Protein AF-G4ZMD9-F1 (afdb_monomer_lite)

Radius of gyration: 19.0 Å; chains: 1; bounding box: 56×33×51 Å

Structure (mmCIF, N/CA/C/O backbone):
data_AF-G4ZMD9-F1
#
_entry.id   AF-G4ZMD9-F1
#
loop_
_atom_site.group_PDB
_atom_site.id
_atom_site.type_symbol
_atom_site.label_atom_id
_atom_site.label_alt_id
_atom_site.label_comp_id
_atom_site.label_asym_id
_atom_site.label_entity_id
_atom_site.label_seq_id
_atom_site.pdbx_PDB_ins_code
_atom_site.Cartn_x
_atom_site.Cartn_y
_atom_site.Cartn_z
_atom_site.occupancy
_atom_site.B_iso_or_equiv
_atom_site.auth_seq_id
_atom_site.auth_comp_id
_atom_site.auth_asym_id
_atom_site.auth_atom_id
_atom_site.pdbx_PDB_model_num
ATOM 1 N N . TYR A 1 1 ? -11.171 9.747 6.358 1.00 51.78 1 TYR A N 1
ATOM 2 C CA . TYR A 1 1 ? -10.405 8.501 6.180 1.00 51.78 1 TYR A CA 1
ATOM 3 C C . TYR A 1 1 ? -9.928 8.349 4.739 1.00 51.78 1 TYR A C 1
ATOM 5 O O . TYR A 1 1 ? -8.728 8.460 4.557 1.00 51.78 1 TYR A O 1
ATOM 13 N N . GLY A 1 2 ? -10.807 8.265 3.725 1.00 58.28 2 GLY A N 1
ATOM 14 C CA . GLY A 1 2 ? -10.386 8.121 2.311 1.00 58.28 2 GLY A CA 1
ATOM 15 C C . GLY A 1 2 ? -9.331 9.134 1.833 1.00 58.28 2 GLY A C 1
ATOM 16 O O . GLY A 1 2 ? -8.327 8.751 1.255 1.00 58.28 2 GLY A O 1
ATOM 17 N N . ILE A 1 3 ? -9.451 10.408 2.230 1.00 62.75 3 ILE A N 1
ATOM 18 C CA . ILE A 1 3 ? -8.460 11.453 1.893 1.00 62.75 3 ILE A CA 1
ATOM 19 C C . ILE A 1 3 ? -7.051 11.141 2.440 1.00 62.75 3 ILE A C 1
ATOM 21 O O . ILE A 1 3 ? -6.054 11.438 1.786 1.00 62.75 3 ILE A O 1
ATOM 25 N N . PHE A 1 4 ? -6.940 10.551 3.638 1.00 66.44 4 PHE A N 1
ATOM 26 C CA . PHE A 1 4 ? -5.644 10.187 4.223 1.00 66.44 4 PHE A CA 1
ATOM 27 C C . PHE A 1 4 ? -4.993 9.039 3.446 1.00 66.44 4 PHE A C 1
ATOM 29 O O . PHE A 1 4 ? -3.783 9.072 3.219 1.00 66.44 4 PHE A O 1
ATOM 36 N N . GLU A 1 5 ? -5.793 8.060 3.028 1.00 63.09 5 GLU A N 1
ATOM 37 C CA . GLU A 1 5 ? -5.345 6.928 2.221 1.00 63.09 5 GLU A CA 1
ATOM 38 C C . GLU A 1 5 ? -4.817 7.398 0.870 1.00 63.09 5 GLU A C 1
ATOM 40 O O . GLU A 1 5 ? -3.645 7.188 0.561 1.00 63.09 5 GLU A O 1
ATOM 45 N N . ASP A 1 6 ? -5.646 8.118 0.114 1.00 66.62 6 ASP A N 1
ATOM 46 C CA . ASP A 1 6 ? -5.326 8.568 -1.241 1.00 66.62 6 ASP A CA 1
ATOM 47 C C . ASP A 1 6 ? -4.067 9.444 -1.262 1.00 66.62 6 ASP A C 1
ATOM 49 O O . ASP A 1 6 ? -3.252 9.372 -2.181 1.00 66.62 6 ASP A O 1
ATOM 53 N N . THR A 1 7 ? -3.855 10.222 -0.196 1.00 71.88 7 THR A N 1
ATOM 54 C CA . THR A 1 7 ? -2.674 11.084 -0.055 1.00 71.88 7 THR A CA 1
ATOM 55 C C . THR A 1 7 ? -1.394 10.297 0.261 1.00 71.88 7 THR A C 1
ATOM 57 O O . THR A 1 7 ? -0.301 10.744 -0.087 1.00 71.88 7 THR A O 1
ATOM 60 N N . ASN A 1 8 ? -1.485 9.141 0.931 1.00 75.12 8 ASN A N 1
ATOM 61 C CA . ASN A 1 8 ? -0.319 8.431 1.478 1.00 75.12 8 ASN A CA 1
ATOM 62 C C . ASN A 1 8 ? -0.073 7.040 0.878 1.00 75.12 8 ASN A C 1
ATOM 64 O O . ASN A 1 8 ? 0.972 6.451 1.163 1.00 75.12 8 ASN A O 1
ATOM 68 N N . ILE A 1 9 ? -0.971 6.526 0.033 1.00 73.31 9 ILE A N 1
ATOM 69 C CA . ILE A 1 9 ? -0.902 5.178 -0.557 1.00 73.31 9 ILE A CA 1
ATOM 70 C C . ILE A 1 9 ? 0.438 4.906 -1.255 1.00 73.31 9 ILE A C 1
ATOM 72 O O . ILE A 1 9 ? 1.045 3.852 -1.066 1.00 73.31 9 ILE A O 1
ATOM 76 N N . MET A 1 10 ? 0.970 5.904 -1.967 1.00 75.94 10 MET A N 1
ATOM 77 C CA . MET A 1 10 ? 2.275 5.813 -2.626 1.00 75.94 10 MET A CA 1
ATOM 78 C C . MET A 1 10 ? 3.416 5.604 -1.616 1.00 75.94 10 MET A C 1
ATOM 80 O O . MET A 1 10 ? 4.303 4.786 -1.840 1.00 75.94 10 MET A O 1
ATOM 84 N N . SER A 1 11 ? 3.385 6.302 -0.479 1.00 79.06 11 SER A N 1
ATOM 85 C CA . SER A 1 11 ? 4.417 6.220 0.564 1.00 79.06 11 SER A CA 1
ATOM 86 C C . SER A 1 11 ? 4.421 4.874 1.289 1.00 79.06 11 SER A C 1
ATOM 88 O O . SER A 1 11 ? 5.492 4.366 1.648 1.00 79.06 11 SER A O 1
ATOM 90 N N . TYR A 1 12 ? 3.235 4.303 1.519 1.00 73.50 12 TYR A N 1
ATOM 91 C CA . TYR A 1 12 ? 3.104 2.948 2.051 1.00 73.50 12 TYR A CA 1
ATOM 92 C C . TYR A 1 12 ? 3.724 1.948 1.072 1.00 73.50 12 TYR A C 1
ATOM 94 O O . TYR A 1 12 ? 4.559 1.138 1.482 1.00 73.50 12 TYR A O 1
ATOM 102 N N . TRP A 1 13 ? 3.394 2.065 -0.222 1.00 73.31 13 TRP A N 1
ATOM 103 C CA . TRP A 1 13 ? 3.893 1.162 -1.267 1.00 73.31 13 TRP A CA 1
ATOM 104 C C . TRP A 1 13 ? 5.406 1.182 -1.364 1.00 73.31 13 TRP A C 1
ATOM 106 O O . TRP A 1 13 ? 6.077 0.150 -1.322 1.00 73.31 13 TRP A O 1
ATOM 116 N N . GLU A 1 14 ? 5.964 2.384 -1.371 1.00 77.06 14 GLU A N 1
ATOM 117 C CA . GLU A 1 14 ? 7.401 2.599 -1.398 1.00 77.06 14 GLU A CA 1
ATOM 118 C C . GLU A 1 14 ? 8.125 2.116 -0.135 1.00 77.06 14 GLU A C 1
ATOM 120 O O . GLU A 1 14 ? 9.357 2.156 -0.096 1.00 77.06 14 GLU A O 1
ATOM 125 N N . SER A 1 15 ? 7.425 1.695 0.917 1.00 70.75 15 SER A N 1
ATOM 126 C CA . SER A 1 15 ? 8.057 1.228 2.155 1.00 70.75 15 SER A CA 1
ATOM 127 C C . SER A 1 15 ? 8.122 -0.293 2.275 1.00 70.75 15 SER A C 1
ATOM 129 O O . SER A 1 15 ? 9.074 -0.777 2.887 1.00 70.75 15 SER A O 1
ATOM 131 N N . THR A 1 16 ? 7.203 -1.025 1.641 1.00 64.06 16 THR A N 1
ATOM 132 C CA . THR A 1 16 ? 7.268 -2.486 1.424 1.00 64.06 16 THR A CA 1
ATOM 133 C C . THR A 1 16 ? 8.117 -2.858 0.212 1.00 64.06 16 THR A C 1
ATOM 135 O O . THR A 1 16 ? 8.868 -3.830 0.260 1.00 64.06 16 THR A O 1
ATOM 138 N N . HIS A 1 17 ? 8.027 -2.089 -0.875 1.00 65.62 17 HIS A N 1
ATOM 139 C CA . HIS A 1 17 ? 8.605 -2.466 -2.163 1.00 65.62 17 HIS A CA 1
ATOM 140 C C . HIS A 1 17 ? 9.940 -1.758 -2.371 1.00 65.62 17 HIS A C 1
ATOM 142 O O . HIS A 1 17 ? 10.028 -0.566 -2.705 1.00 65.62 17 HIS A O 1
ATOM 148 N N . HIS A 1 18 ? 11.031 -2.483 -2.134 1.00 68.38 18 HIS A N 1
ATOM 149 C CA . HIS A 1 18 ? 12.354 -1.940 -2.385 1.00 68.38 18 HIS A CA 1
ATOM 150 C C . HIS A 1 18 ? 12.640 -1.965 -3.888 1.00 68.38 18 HIS A C 1
ATOM 152 O O . HIS A 1 18 ? 12.759 -3.023 -4.497 1.00 68.38 18 HIS A O 1
ATOM 158 N N . PHE A 1 19 ? 12.773 -0.775 -4.474 1.00 70.19 19 PHE A N 1
ATOM 159 C CA . PHE A 1 19 ? 13.342 -0.590 -5.804 1.00 70.19 19 PHE A CA 1
ATOM 160 C C . PHE A 1 19 ? 14.838 -0.265 -5.659 1.00 70.19 19 PHE A C 1
ATOM 162 O O . PHE A 1 19 ? 15.157 0.880 -5.310 1.00 70.19 19 PHE A O 1
ATOM 169 N N . PRO A 1 20 ? 15.752 -1.242 -5.830 1.00 71.81 20 PRO A N 1
ATOM 170 C CA . PRO A 1 20 ? 17.181 -0.995 -5.700 1.00 71.81 20 PRO A CA 1
ATOM 171 C C . PRO A 1 20 ? 17.652 -0.115 -6.857 1.00 71.81 20 PRO A C 1
ATOM 173 O O . PRO A 1 20 ? 17.492 -0.461 -8.025 1.00 71.81 20 PRO A O 1
ATOM 176 N N . ILE A 1 21 ? 18.252 1.027 -6.525 1.00 77.44 21 ILE A N 1
ATOM 177 C CA . ILE A 1 21 ? 18.879 1.936 -7.488 1.00 77.44 21 ILE A CA 1
ATOM 178 C C . ILE A 1 21 ? 20.390 1.861 -7.249 1.00 77.44 21 ILE A C 1
ATOM 180 O O . ILE A 1 21 ? 20.877 2.484 -6.306 1.00 77.44 21 ILE A O 1
ATOM 184 N N . PRO A 1 22 ? 21.147 1.089 -8.048 1.00 84.12 22 PRO A N 1
ATOM 185 C CA . PRO A 1 22 ? 22.595 1.011 -7.897 1.00 84.12 22 PRO A CA 1
ATOM 186 C C . PRO A 1 22 ? 23.265 2.361 -8.167 1.00 84.12 22 PRO A C 1
ATOM 188 O O . PRO A 1 22 ? 22.853 3.088 -9.074 1.00 84.12 22 PRO A O 1
ATOM 191 N N . ASP A 1 23 ? 24.373 2.649 -7.485 1.00 84.50 23 ASP A N 1
ATOM 192 C CA . ASP A 1 23 ? 25.122 3.904 -7.659 1.00 84.50 23 ASP A CA 1
ATOM 193 C C . ASP A 1 23 ? 25.535 4.156 -9.114 1.00 84.50 23 ASP A C 1
ATOM 195 O O . ASP A 1 23 ? 25.488 5.284 -9.601 1.00 84.50 23 ASP A O 1
ATOM 199 N N . ALA A 1 24 ? 25.908 3.102 -9.847 1.00 88.69 24 ALA A N 1
ATOM 200 C CA . ALA A 1 24 ? 26.235 3.202 -11.268 1.00 88.69 24 ALA A CA 1
ATOM 201 C C . ALA A 1 24 ? 25.037 3.682 -12.110 1.00 88.69 24 ALA A C 1
ATOM 203 O O . ALA A 1 24 ? 25.202 4.472 -13.040 1.00 88.69 24 ALA A O 1
ATOM 204 N N . MET A 1 25 ? 23.825 3.244 -11.759 1.00 85.81 25 MET A N 1
ATOM 205 C CA . MET A 1 25 ? 22.587 3.653 -12.420 1.00 85.81 25 MET A CA 1
ATOM 206 C C . MET A 1 25 ? 22.223 5.094 -12.055 1.00 85.81 25 MET A C 1
ATOM 208 O O . MET A 1 25 ? 21.879 5.877 -12.937 1.00 85.81 25 MET A O 1
ATOM 212 N N . ALA A 1 26 ? 22.375 5.466 -10.784 1.00 84.06 26 ALA A N 1
ATOM 213 C CA . ALA A 1 26 ? 22.132 6.824 -10.313 1.00 84.06 26 ALA A CA 1
ATOM 214 C C . ALA A 1 26 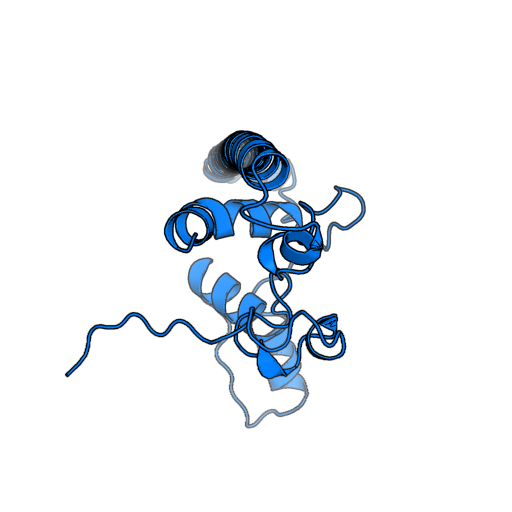? 23.104 7.848 -10.930 1.00 84.06 26 ALA A C 1
ATOM 216 O O . ALA A 1 26 ? 22.693 8.950 -11.289 1.00 84.06 26 ALA A O 1
ATOM 217 N N . LYS A 1 27 ? 24.375 7.466 -11.136 1.00 87.25 27 LYS A N 1
ATOM 218 C CA . LYS A 1 27 ? 25.367 8.273 -11.870 1.00 87.25 27 LYS A CA 1
ATOM 219 C C . LYS A 1 27 ? 24.988 8.463 -13.337 1.00 87.25 27 LYS A C 1
ATOM 221 O O . LYS A 1 27 ? 25.179 9.546 -13.879 1.00 87.25 27 LYS A O 1
ATOM 226 N N . LYS A 1 28 ? 24.460 7.416 -13.978 1.00 90.31 28 LYS A N 1
ATOM 227 C CA . LYS A 1 28 ? 24.034 7.458 -15.384 1.00 90.31 28 LYS A CA 1
ATOM 228 C C . LYS A 1 28 ? 22.752 8.272 -15.582 1.00 90.31 28 LYS A C 1
ATOM 230 O O . LYS A 1 28 ? 22.603 8.923 -16.612 1.00 90.31 28 LYS A O 1
ATOM 235 N N . TYR A 1 29 ? 21.841 8.241 -14.612 1.00 87.81 29 TYR A N 1
ATOM 236 C CA . TYR A 1 29 ? 20.538 8.892 -14.694 1.00 87.81 29 TYR A CA 1
ATOM 237 C C . TYR A 1 29 ? 20.285 9.778 -13.462 1.00 87.81 29 TYR A C 1
ATOM 239 O O . TYR A 1 29 ? 19.698 9.316 -12.481 1.00 87.81 29 TYR A O 1
ATOM 247 N N . PRO A 1 30 ? 20.663 11.070 -13.508 1.00 86.88 30 PRO A N 1
ATOM 248 C CA . PRO A 1 30 ? 20.554 11.983 -12.365 1.00 86.88 30 PRO A CA 1
ATOM 249 C C . PRO A 1 30 ? 19.140 12.130 -11.781 1.00 86.88 30 PRO A C 1
ATOM 251 O O . PRO A 1 30 ? 18.986 12.405 -10.591 1.00 86.88 30 PRO A O 1
ATOM 254 N N . TRP A 1 31 ? 18.095 11.903 -12.585 1.00 88.56 31 TRP A N 1
ATOM 255 C CA . TRP A 1 31 ? 16.707 11.933 -12.113 1.00 88.56 31 TRP A CA 1
ATOM 256 C C . TRP A 1 31 ? 16.420 10.869 -11.038 1.00 88.56 31 TRP A C 1
ATOM 258 O O . TRP A 1 31 ? 15.550 11.084 -10.197 1.00 88.56 31 TRP A O 1
ATOM 268 N N . LEU A 1 32 ? 17.176 9.763 -11.001 1.00 83.62 32 LEU A N 1
ATOM 269 C CA . LEU A 1 32 ? 17.029 8.718 -9.981 1.00 83.62 32 LEU A CA 1
ATOM 270 C C . LEU A 1 32 ? 17.446 9.196 -8.583 1.00 83.62 32 LEU A C 1
ATOM 272 O O . LEU A 1 32 ? 16.847 8.779 -7.593 1.00 83.62 32 LEU A O 1
ATOM 276 N N . ILE A 1 33 ? 18.418 10.111 -8.492 1.00 85.81 33 ILE A N 1
ATOM 277 C CA . ILE A 1 33 ? 18.802 10.745 -7.221 1.00 85.81 33 ILE A CA 1
ATOM 278 C C . ILE A 1 33 ? 17.657 11.618 -6.698 1.00 85.81 33 ILE A C 1
ATOM 280 O O . ILE A 1 33 ? 17.309 11.556 -5.517 1.00 85.81 33 ILE A O 1
ATOM 284 N N . VAL A 1 34 ? 17.036 12.403 -7.587 1.00 87.88 34 VAL A N 1
ATOM 285 C CA . VAL A 1 34 ? 15.859 13.218 -7.250 1.00 87.88 34 VAL A CA 1
ATOM 286 C C . VAL A 1 34 ? 14.714 12.313 -6.802 1.00 87.88 34 VAL A C 1
ATOM 288 O O . VAL A 1 34 ? 14.152 12.523 -5.731 1.00 87.88 34 VAL A O 1
ATOM 291 N N . PHE A 1 35 ? 14.434 11.246 -7.551 1.00 85.00 35 PHE A N 1
ATOM 292 C CA . PHE A 1 35 ? 13.409 10.268 -7.200 1.00 85.00 35 PHE A CA 1
ATOM 293 C C . PHE A 1 35 ? 13.627 9.653 -5.806 1.00 85.00 35 PHE A C 1
ATOM 295 O O . PHE A 1 35 ? 12.685 9.584 -5.016 1.00 85.00 35 PHE A O 1
ATOM 302 N N . GLN A 1 36 ? 14.861 9.259 -5.464 1.00 83.00 36 GLN A N 1
ATOM 303 C CA . GLN A 1 36 ? 15.182 8.696 -4.147 1.00 83.00 36 GLN A CA 1
ATOM 304 C C . GLN A 1 36 ? 14.959 9.706 -3.012 1.00 83.00 36 GLN A C 1
ATOM 306 O O . GLN A 1 36 ? 14.439 9.341 -1.951 1.00 83.00 36 GLN A O 1
ATOM 311 N N . LYS A 1 37 ? 15.312 10.977 -3.234 1.00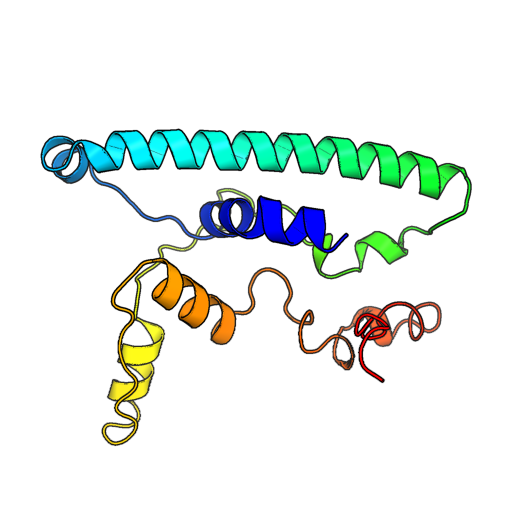 87.25 37 LYS A N 1
ATOM 312 C CA . LYS A 1 37 ? 15.048 12.059 -2.280 1.00 87.25 37 LYS A CA 1
ATOM 313 C C . LYS A 1 37 ? 13.546 12.268 -2.081 1.00 87.25 37 LYS A C 1
ATOM 315 O O . LYS A 1 37 ? 13.087 12.280 -0.941 1.00 87.25 37 LYS A O 1
ATOM 320 N N . GLU A 1 38 ? 12.784 12.360 -3.168 1.00 87.25 38 GLU A N 1
ATOM 321 C CA . GLU A 1 38 ? 11.330 12.539 -3.113 1.00 87.25 38 GLU A CA 1
ATOM 322 C C . GLU A 1 38 ? 10.626 11.361 -2.427 1.00 87.25 38 GLU A C 1
ATOM 324 O O . GLU A 1 38 ? 9.730 11.568 -1.610 1.00 87.25 38 GLU A O 1
ATOM 329 N N . ARG A 1 39 ? 11.086 10.125 -2.658 1.00 84.88 39 ARG A N 1
ATOM 330 C CA . ARG A 1 39 ? 10.623 8.929 -1.932 1.00 84.88 39 ARG A CA 1
ATOM 331 C C . ARG A 1 39 ? 10.867 9.035 -0.427 1.00 84.88 39 ARG A C 1
ATOM 333 O O . ARG A 1 39 ? 9.987 8.728 0.376 1.00 84.88 39 ARG A O 1
ATOM 340 N N . SER A 1 40 ? 12.056 9.483 -0.023 1.00 84.06 40 SER A N 1
ATOM 341 C CA . SER A 1 40 ? 12.377 9.696 1.394 1.00 84.06 40 SER A CA 1
ATOM 342 C C . SER A 1 40 ? 11.472 10.762 2.027 1.00 84.06 40 SER A C 1
ATOM 344 O O . SER A 1 40 ? 10.945 10.560 3.125 1.00 84.06 40 SER A O 1
ATOM 346 N N . ASN A 1 41 ? 11.227 11.864 1.310 1.00 89.25 41 ASN A N 1
ATOM 347 C CA . ASN A 1 41 ? 10.326 12.932 1.746 1.00 89.25 41 ASN A CA 1
ATOM 348 C C . ASN A 1 41 ? 8.892 12.418 1.915 1.00 89.25 41 ASN A C 1
ATOM 350 O O . ASN A 1 41 ? 8.313 12.590 2.987 1.00 89.25 41 ASN A O 1
ATOM 354 N N . ARG A 1 42 ? 8.343 11.733 0.903 1.00 87.56 42 ARG A N 1
ATOM 355 C CA . ARG A 1 42 ? 7.010 11.109 0.944 1.00 87.56 42 ARG A CA 1
ATOM 356 C C . ARG A 1 42 ? 6.839 10.205 2.161 1.00 87.56 42 ARG A C 1
ATOM 358 O O . ARG A 1 42 ? 5.895 10.377 2.930 1.00 87.56 42 ARG A O 1
ATOM 365 N N . ARG A 1 43 ? 7.806 9.316 2.408 1.00 82.75 43 ARG A N 1
ATOM 366 C CA . ARG A 1 43 ? 7.808 8.438 3.588 1.00 82.75 43 ARG A CA 1
ATOM 367 C C . ARG A 1 43 ? 7.831 9.220 4.904 1.00 82.75 43 ARG A C 1
ATOM 369 O O . ARG A 1 43 ? 7.120 8.859 5.840 1.00 82.75 43 ARG A O 1
ATOM 376 N N . SER A 1 44 ? 8.630 10.283 4.991 1.00 85.56 44 SER A N 1
ATOM 377 C CA . SER A 1 44 ? 8.678 11.154 6.173 1.00 85.56 44 SER A CA 1
ATOM 378 C C . SER A 1 44 ? 7.335 11.854 6.421 1.00 85.56 44 SER A C 1
ATOM 380 O O . SER A 1 44 ? 6.828 11.846 7.546 1.00 85.56 44 SER A O 1
ATOM 382 N N . HIS A 1 45 ? 6.717 12.396 5.368 1.00 87.31 45 HIS A N 1
ATOM 383 C CA . HIS A 1 45 ? 5.405 13.041 5.437 1.00 87.31 45 HIS A CA 1
ATOM 384 C C . HIS A 1 45 ? 4.301 12.064 5.842 1.00 87.31 45 HIS A C 1
ATOM 386 O O . HIS A 1 45 ? 3.544 12.374 6.761 1.00 87.31 45 HIS A O 1
ATOM 392 N N . ALA A 1 46 ? 4.264 10.869 5.249 1.00 83.19 46 ALA A N 1
ATOM 393 C CA . ALA A 1 46 ? 3.314 9.826 5.627 1.00 83.19 46 ALA A CA 1
ATOM 394 C C . ALA A 1 46 ? 3.496 9.391 7.086 1.00 83.19 46 ALA A C 1
ATOM 396 O O . ALA A 1 46 ? 2.523 9.279 7.826 1.00 83.19 46 ALA A O 1
ATOM 397 N N . GLY A 1 47 ? 4.743 9.243 7.545 1.00 83.06 47 GLY A N 1
ATOM 398 C CA . GLY A 1 47 ? 5.035 8.955 8.949 1.00 83.06 47 GLY A CA 1
ATOM 399 C C . GLY A 1 47 ? 4.573 10.063 9.904 1.00 83.06 47 GLY A C 1
ATOM 400 O O . GLY A 1 47 ? 4.074 9.769 10.990 1.00 83.06 47 GLY A O 1
ATOM 401 N N . ARG A 1 48 ? 4.703 11.340 9.517 1.00 86.50 48 ARG A N 1
ATOM 402 C CA . ARG A 1 48 ? 4.166 12.471 10.294 1.00 86.50 48 ARG A CA 1
ATOM 403 C C . ARG A 1 48 ? 2.638 12.442 10.336 1.00 86.50 48 ARG A C 1
ATOM 405 O O . ARG A 1 48 ? 2.075 12.578 11.418 1.00 86.50 48 ARG A O 1
ATOM 412 N N . ALA A 1 49 ? 1.992 12.262 9.188 1.00 83.25 49 ALA A N 1
ATOM 413 C CA . ALA A 1 49 ? 0.538 12.222 9.087 1.00 83.25 49 ALA A CA 1
ATOM 414 C C . ALA A 1 49 ? -0.039 11.051 9.906 1.00 83.25 49 ALA A C 1
ATOM 416 O O . ALA A 1 49 ? -1.018 11.222 10.628 1.00 83.25 49 ALA A O 1
ATOM 417 N N . TRP A 1 50 ? 0.620 9.888 9.876 1.00 79.75 50 TRP A N 1
ATOM 418 C CA . TRP A 1 50 ? 0.256 8.729 10.691 1.00 79.75 50 TRP A CA 1
ATOM 419 C C . TRP A 1 50 ? 0.300 9.024 12.194 1.00 79.75 50 TRP A C 1
ATOM 421 O O . TRP A 1 50 ? -0.631 8.683 12.915 1.00 79.75 50 TRP A O 1
ATOM 431 N N . LYS A 1 51 ? 1.340 9.715 12.681 1.00 84.44 51 LYS A N 1
ATOM 432 C CA . LYS A 1 51 ? 1.426 10.109 14.100 1.00 84.44 51 LYS A CA 1
ATOM 433 C C . LYS A 1 51 ? 0.277 11.023 14.524 1.00 84.44 51 LYS A C 1
ATOM 435 O O . LYS A 1 51 ? -0.323 10.779 15.562 1.00 84.44 51 LYS A O 1
ATOM 440 N N . GLN A 1 52 ? -0.058 12.020 13.706 1.00 85.62 52 GLN A N 1
ATOM 441 C CA . GLN A 1 52 ? -1.190 12.917 13.974 1.00 85.62 52 GLN A CA 1
ATOM 442 C C . GLN A 1 52 ? -2.517 12.151 14.024 1.00 85.62 52 GLN A C 1
ATOM 444 O O . GLN A 1 52 ? -3.359 12.399 14.883 1.00 85.62 52 GLN A O 1
ATOM 449 N N . PHE A 1 53 ? -2.690 11.179 13.127 1.00 81.38 53 PHE A N 1
ATOM 450 C CA . PHE A 1 53 ? -3.861 10.313 13.138 1.00 81.38 53 PHE A CA 1
ATOM 451 C C . PHE A 1 53 ? -3.927 9.435 14.399 1.00 81.38 53 PHE A C 1
ATOM 453 O O . PHE A 1 53 ? -4.991 9.329 15.004 1.00 81.38 53 PHE A O 1
ATOM 460 N N . LEU A 1 54 ? -2.800 8.870 14.850 1.00 82.94 54 LEU A N 1
ATOM 461 C CA . LEU A 1 54 ? -2.731 8.117 16.108 1.00 82.94 54 LEU A CA 1
ATOM 462 C C . LEU A 1 54 ? -3.077 8.980 17.332 1.00 82.94 54 LEU A C 1
ATOM 464 O O . LEU A 1 54 ? -3.760 8.507 18.236 1.00 82.94 54 LEU A O 1
ATOM 468 N N . GLU A 1 55 ? -2.641 10.239 17.370 1.00 88.19 55 GLU A N 1
ATOM 469 C CA . GLU A 1 55 ? -2.988 11.180 18.446 1.00 88.19 55 GLU A CA 1
ATOM 470 C C . GLU A 1 55 ? -4.500 11.453 18.502 1.00 88.19 55 GLU A C 1
ATOM 472 O O . GLU A 1 55 ? -5.104 11.420 19.582 1.00 88.19 55 GLU A O 1
ATOM 477 N N . LEU A 1 56 ? -5.132 11.648 17.338 1.00 85.75 56 LEU A N 1
ATOM 478 C CA . LEU A 1 56 ? -6.586 11.777 17.238 1.00 85.75 56 LEU A CA 1
ATOM 479 C C . LEU A 1 56 ? -7.280 10.495 17.711 1.00 85.75 56 LEU A C 1
ATOM 481 O O . LEU A 1 56 ? -8.202 10.571 18.519 1.00 85.75 56 LEU A O 1
ATOM 485 N N . LEU A 1 57 ? -6.802 9.329 17.262 1.00 82.88 57 LEU A N 1
ATOM 486 C CA . LEU A 1 57 ? -7.341 8.025 17.645 1.00 82.88 57 LEU A CA 1
ATOM 487 C C . LEU A 1 57 ? -7.323 7.825 19.164 1.00 82.88 57 LEU A C 1
ATOM 489 O O . LEU A 1 57 ? -8.311 7.401 19.752 1.00 82.88 57 LEU A O 1
ATOM 493 N N . ILE A 1 58 ? -6.208 8.156 19.817 1.00 86.75 58 ILE A N 1
ATOM 494 C CA . ILE A 1 58 ? -6.083 8.061 21.276 1.00 86.75 58 ILE A CA 1
ATOM 495 C C . ILE A 1 58 ? -7.106 8.964 21.968 1.00 86.75 58 ILE A C 1
ATOM 497 O O . ILE A 1 58 ? -7.698 8.555 22.967 1.00 86.75 58 ILE A O 1
ATOM 501 N N . THR A 1 59 ? -7.328 10.168 21.441 1.00 89.56 59 THR A N 1
ATOM 502 C CA . TH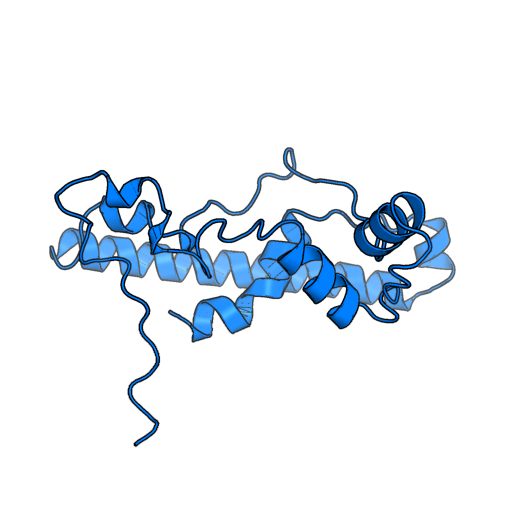R A 1 59 ? -8.328 11.103 21.977 1.00 89.56 59 THR A CA 1
ATOM 503 C C . THR A 1 59 ? -9.733 10.516 21.891 1.00 89.56 59 THR A C 1
ATOM 505 O O . THR A 1 59 ? -10.407 10.398 22.912 1.00 89.56 59 THR A O 1
ATOM 508 N N . VAL A 1 60 ? -10.143 10.044 20.712 1.00 85.06 60 VAL A N 1
ATOM 509 C CA . VAL A 1 60 ? -11.491 9.482 20.524 1.00 85.06 60 VAL A CA 1
ATOM 510 C C . VAL A 1 60 ? -11.698 8.163 21.280 1.00 85.06 60 VAL A C 1
ATOM 512 O O . VAL A 1 60 ? -12.807 7.899 21.740 1.00 85.06 60 VAL A O 1
ATOM 515 N N . MET A 1 61 ? -10.637 7.373 21.495 1.00 84.62 61 MET A N 1
ATOM 516 C CA . MET A 1 61 ? -10.679 6.191 22.366 1.00 84.62 61 MET A CA 1
ATOM 517 C C . MET A 1 61 ? -10.893 6.570 23.836 1.00 84.62 61 MET A C 1
ATOM 519 O O . MET A 1 61 ? -11.714 5.959 24.515 1.00 84.62 61 MET A O 1
ATOM 523 N N . ARG A 1 62 ? -10.184 7.590 24.340 1.00 87.12 62 ARG A N 1
ATOM 524 C CA . ARG A 1 62 ? -10.333 8.069 25.730 1.00 87.12 62 ARG A CA 1
ATOM 525 C C . ARG A 1 62 ? -11.725 8.618 26.017 1.00 87.12 62 ARG A C 1
ATOM 527 O O . ARG A 1 62 ? -12.218 8.474 27.128 1.00 87.12 62 ARG A O 1
ATOM 534 N N . GLU A 1 63 ? -12.336 9.239 25.020 1.00 89.75 63 GLU A N 1
ATOM 535 C CA . GLU A 1 63 ? -13.694 9.772 25.096 1.00 89.75 63 GLU A CA 1
ATOM 536 C C . GLU A 1 63 ? -14.781 8.707 24.840 1.00 89.75 63 GLU A C 1
ATOM 538 O O . GLU A 1 63 ? -15.967 9.000 24.956 1.00 89.75 63 GLU A O 1
ATOM 543 N N . GLY A 1 64 ? -14.401 7.460 24.530 1.00 81.81 64 GLY A N 1
ATOM 544 C CA . GLY A 1 64 ? -15.331 6.339 24.365 1.00 81.81 64 GLY A CA 1
ATOM 545 C C . GLY A 1 64 ? -16.044 6.277 23.010 1.00 81.81 64 GLY A C 1
ATOM 546 O O . GLY A 1 64 ? -16.971 5.484 22.852 1.00 81.81 64 GLY A O 1
ATOM 547 N N . TRP A 1 65 ? -15.619 7.066 22.017 1.00 79.50 65 TRP A N 1
ATOM 548 C CA . TRP A 1 65 ? -16.211 7.053 20.671 1.00 79.50 65 TRP A CA 1
ATOM 549 C C . TRP A 1 65 ? -15.796 5.832 19.842 1.00 79.50 65 TRP A C 1
ATOM 551 O O . TRP A 1 65 ? -16.519 5.432 18.930 1.00 79.50 65 TRP A O 1
ATOM 561 N N . CYS A 1 66 ? -14.640 5.232 20.133 1.00 76.56 66 CYS A N 1
ATOM 562 C CA . CYS A 1 66 ? -14.193 3.990 19.505 1.00 76.56 66 CYS A CA 1
ATOM 563 C C . CYS A 1 66 ? -13.407 3.110 20.487 1.00 76.56 66 CYS A C 1
ATOM 565 O O . CYS A 1 66 ? -12.762 3.613 21.402 1.00 76.56 66 CYS A O 1
ATOM 567 N N . ASP A 1 67 ? -13.440 1.794 20.277 1.00 79.44 67 ASP A N 1
ATOM 568 C CA . ASP A 1 67 ? -12.702 0.807 21.075 1.00 79.44 67 ASP A CA 1
ATOM 569 C C . ASP A 1 67 ? -11.431 0.357 20.317 1.00 79.44 67 ASP A C 1
ATOM 571 O O . ASP A 1 67 ? -11.213 0.719 19.160 1.00 79.44 67 ASP A O 1
ATOM 575 N N . LEU A 1 68 ? -10.605 -0.479 20.950 1.00 74.56 68 LEU A N 1
ATOM 576 C CA . LEU A 1 68 ? -9.405 -1.129 20.400 1.00 74.56 68 LEU A CA 1
ATOM 577 C C . LEU A 1 68 ? -9.648 -1.882 19.088 1.00 74.56 68 LEU A C 1
ATOM 579 O O . LEU A 1 68 ? -8.708 -2.174 18.354 1.00 74.56 68 LEU A O 1
ATOM 583 N N . ASP A 1 69 ? -10.898 -2.214 18.790 1.00 71.75 69 ASP A N 1
ATOM 584 C CA . ASP A 1 69 ? -11.272 -2.887 17.556 1.00 71.75 69 ASP A CA 1
ATOM 585 C C . ASP A 1 69 ? -11.091 -2.042 16.290 1.00 71.75 69 ASP A C 1
ATOM 587 O O . ASP A 1 69 ? -11.021 -2.609 15.203 1.00 71.75 69 ASP A O 1
ATOM 591 N N . ILE A 1 70 ? -10.932 -0.722 16.417 1.00 73.81 70 ILE A N 1
ATOM 592 C CA . ILE A 1 70 ? -10.537 0.153 15.312 1.00 73.81 70 ILE A CA 1
ATOM 593 C C . ILE A 1 70 ? -9.174 -0.257 14.740 1.00 73.81 70 ILE A C 1
ATOM 595 O O . ILE A 1 70 ? -8.954 -0.138 13.544 1.00 73.81 70 ILE A O 1
ATOM 599 N N . LEU A 1 71 ? -8.294 -0.841 15.563 1.00 73.38 71 LEU A N 1
ATOM 600 C CA . LEU A 1 71 ? -6.992 -1.364 15.135 1.00 73.38 71 LEU A CA 1
ATOM 601 C C . LEU A 1 71 ? -7.101 -2.642 14.289 1.00 73.38 71 LEU A C 1
ATOM 603 O O . LEU A 1 71 ? -6.101 -3.100 13.745 1.00 73.38 71 LEU A O 1
ATOM 607 N N . LEU A 1 72 ? -8.294 -3.236 14.208 1.00 67.75 72 LEU A N 1
ATOM 608 C CA . LEU A 1 72 ? -8.591 -4.366 13.329 1.00 67.75 72 LEU A CA 1
ATOM 609 C C . LEU A 1 72 ? -9.100 -3.905 11.964 1.00 67.75 72 LEU A C 1
ATOM 611 O O . LEU A 1 72 ? -9.413 -4.747 11.128 1.00 67.75 72 LEU A O 1
ATOM 615 N N . ASP A 1 73 ? -9.226 -2.597 11.744 1.00 69.06 73 ASP A N 1
ATOM 616 C CA . ASP A 1 73 ? -9.469 -2.075 10.414 1.00 69.06 73 ASP A CA 1
ATOM 617 C C . ASP A 1 73 ? -8.231 -2.299 9.532 1.00 69.06 73 ASP A C 1
ATOM 619 O O . ASP A 1 73 ? -7.112 -2.056 9.997 1.00 69.06 73 ASP A O 1
ATOM 623 N N . PRO A 1 74 ? -8.411 -2.786 8.286 1.00 56.69 74 PRO A N 1
ATOM 624 C CA . PRO A 1 74 ? -7.315 -3.043 7.360 1.00 56.69 74 PRO A CA 1
ATOM 625 C C . PRO A 1 74 ? -6.279 -1.903 7.285 1.00 56.69 74 PRO A C 1
ATOM 627 O O . PRO A 1 74 ? -5.087 -2.181 7.187 1.00 56.69 74 PRO A O 1
ATOM 630 N N . HIS A 1 75 ? -6.678 -0.636 7.467 1.00 56.19 75 HIS A N 1
ATOM 631 C CA . HIS A 1 75 ? -5.738 0.494 7.469 1.00 56.19 75 HIS A CA 1
ATOM 632 C C . HIS A 1 75 ? -4.759 0.555 8.628 1.00 56.19 75 HIS A C 1
ATOM 634 O O . HIS A 1 75 ? -3.743 1.241 8.526 1.00 56.19 75 HIS A O 1
ATOM 640 N N . PHE A 1 76 ? -5.081 -0.061 9.761 1.00 62.25 76 PHE A N 1
ATOM 641 C CA . PHE A 1 76 ? -4.188 -0.061 10.915 1.00 62.25 76 PHE A CA 1
ATOM 642 C C . PHE A 1 76 ? -3.103 -1.129 10.794 1.00 62.25 76 PHE A C 1
ATOM 644 O O . PHE A 1 76 ? -2.297 -1.287 11.716 1.00 62.25 76 PHE A O 1
ATOM 651 N N . LEU A 1 77 ? -3.020 -1.809 9.641 1.00 57.84 77 LEU A N 1
ATOM 652 C CA . LEU A 1 77 ? -1.854 -2.591 9.270 1.00 57.84 77 LEU A CA 1
ATOM 653 C C . LEU A 1 77 ? -0.617 -1.677 9.275 1.00 57.84 77 LEU A C 1
ATOM 655 O O . LEU A 1 77 ? -0.455 -0.741 8.498 1.00 57.84 77 LEU A O 1
ATOM 659 N N . HIS A 1 78 ? 0.229 -1.953 10.260 1.00 54.44 78 HIS A N 1
ATOM 660 C CA . HIS A 1 78 ? 1.481 -1.293 10.592 1.00 54.44 78 HIS A CA 1
ATOM 661 C C . HIS A 1 78 ? 2.323 -0.909 9.356 1.00 54.44 78 HIS A C 1
ATOM 663 O O . HIS A 1 78 ? 2.483 -1.699 8.431 1.00 54.44 78 HIS A O 1
ATOM 669 N N . PHE A 1 79 ? 2.958 0.274 9.385 1.00 56.31 79 PHE A N 1
ATOM 670 C CA . PHE A 1 79 ? 3.928 0.699 8.365 1.00 56.31 79 PHE A CA 1
ATOM 671 C C . PHE A 1 79 ? 5.055 -0.343 8.250 1.00 56.31 79 PHE A C 1
ATOM 673 O O . PHE A 1 79 ? 5.804 -0.500 9.215 1.00 56.31 79 PHE A O 1
ATOM 680 N N . PRO A 1 80 ? 5.226 -1.039 7.120 1.00 56.84 80 PRO A N 1
ATOM 681 C CA . PRO A 1 80 ? 6.091 -2.211 7.042 1.00 56.84 80 PRO A CA 1
ATOM 682 C C . PRO A 1 80 ? 7.502 -1.936 7.562 1.00 56.84 80 PRO A C 1
ATOM 684 O O . PRO A 1 80 ? 8.111 -0.888 7.281 1.00 56.84 80 PRO A O 1
ATOM 687 N N . LYS A 1 81 ? 8.038 -2.865 8.353 1.00 58.22 81 LYS A N 1
ATOM 688 C CA . LYS A 1 81 ? 9.413 -2.742 8.853 1.00 58.22 81 LYS A CA 1
ATOM 689 C C . LYS A 1 81 ? 10.374 -2.893 7.677 1.00 58.22 81 LYS A C 1
ATOM 691 O O . LYS A 1 81 ? 10.109 -3.619 6.732 1.00 58.22 81 LYS A O 1
ATOM 696 N N . ARG A 1 82 ? 11.560 -2.271 7.740 1.00 58.47 82 ARG A N 1
ATOM 697 C CA . ARG A 1 82 ? 12.590 -2.445 6.685 1.00 58.47 82 ARG A CA 1
ATOM 698 C C . ARG A 1 82 ? 12.961 -3.920 6.444 1.00 58.47 82 ARG A C 1
ATOM 700 O O . ARG A 1 82 ? 13.365 -4.263 5.341 1.00 58.47 82 ARG A O 1
ATOM 707 N N . ALA A 1 83 ? 12.822 -4.769 7.463 1.00 58.12 83 ALA A N 1
ATOM 708 C CA . ALA A 1 83 ? 13.049 -6.210 7.370 1.00 58.12 83 ALA A CA 1
ATOM 709 C C . ALA A 1 83 ? 11.973 -6.958 6.555 1.00 58.12 83 ALA A C 1
ATOM 711 O O . ALA A 1 83 ? 12.226 -8.067 6.110 1.00 58.12 83 ALA A O 1
ATOM 712 N N . GLU A 1 84 ? 10.809 -6.346 6.334 1.00 58.91 84 GLU A N 1
ATOM 713 C CA . GLU A 1 84 ? 9.696 -6.873 5.530 1.00 58.91 84 GLU A CA 1
ATOM 714 C C . GLU A 1 84 ? 9.778 -6.379 4.073 1.00 58.91 84 GLU A C 1
ATOM 716 O O . GLU A 1 84 ? 8.800 -6.436 3.333 1.00 58.91 84 GLU A O 1
ATOM 721 N N . SER A 1 85 ? 10.931 -5.840 3.655 1.00 61.62 85 SER A N 1
ATOM 722 C CA . SER A 1 85 ? 11.098 -5.342 2.292 1.00 61.62 85 SER A CA 1
ATOM 723 C C . SER A 1 85 ? 11.213 -6.483 1.286 1.00 61.62 85 SER A C 1
ATOM 725 O O . SER A 1 85 ? 12.006 -7.409 1.455 1.00 61.62 85 SER A O 1
ATOM 727 N N . VAL A 1 86 ? 10.435 -6.383 0.212 1.00 65.81 86 VAL A N 1
ATOM 728 C CA . VAL A 1 86 ? 10.476 -7.305 -0.923 1.00 65.81 86 VAL A CA 1
ATOM 729 C C . VAL A 1 86 ? 11.081 -6.570 -2.115 1.00 65.81 86 VAL A C 1
ATOM 731 O O . VAL A 1 86 ? 10.762 -5.405 -2.376 1.00 65.81 86 VAL A O 1
ATOM 734 N N . THR A 1 87 ? 11.988 -7.233 -2.836 1.00 67.00 87 THR A N 1
ATOM 735 C CA . THR A 1 87 ? 12.520 -6.704 -4.096 1.00 67.00 87 THR A CA 1
ATOM 736 C C . THR A 1 87 ? 11.433 -6.781 -5.156 1.00 67.00 87 THR A C 1
ATOM 738 O O . THR A 1 87 ? 10.949 -7.865 -5.475 1.00 67.00 87 THR A O 1
ATOM 741 N N . TRP A 1 88 ? 11.056 -5.629 -5.705 1.00 70.31 88 TRP A N 1
ATOM 742 C CA . TRP A 1 88 ? 9.951 -5.537 -6.651 1.00 70.31 88 TRP A CA 1
ATOM 743 C C . TRP A 1 88 ? 10.423 -5.412 -8.100 1.00 70.31 88 TRP A C 1
ATOM 745 O O . TRP A 1 88 ? 11.333 -4.636 -8.404 1.00 70.31 88 TRP A O 1
ATOM 755 N N . TYR A 1 89 ? 9.747 -6.139 -8.993 1.00 73.88 89 TYR A N 1
ATOM 756 C CA . TYR A 1 89 ? 9.971 -6.107 -10.434 1.00 73.88 89 TYR A CA 1
ATOM 757 C C . TYR A 1 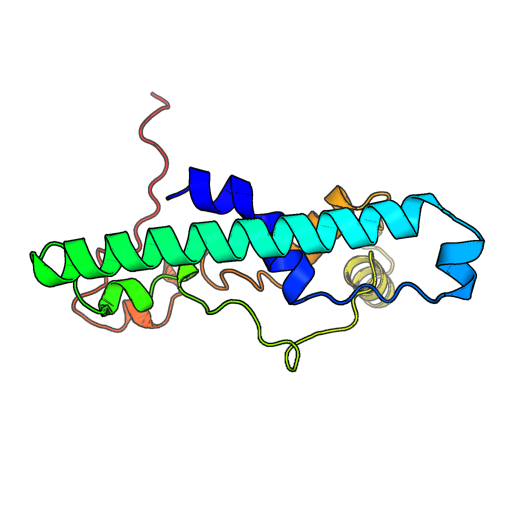89 ? 8.648 -5.799 -11.160 1.00 73.88 89 TYR A C 1
ATOM 759 O O . TYR A 1 89 ? 7.729 -6.620 -11.099 1.00 73.88 89 TYR A O 1
ATOM 767 N N . PRO A 1 90 ? 8.534 -4.649 -11.856 1.00 78.12 90 PRO A N 1
ATOM 768 C CA . PRO A 1 90 ? 7.351 -4.321 -12.651 1.00 78.12 90 PRO A CA 1
ATOM 769 C C . PRO A 1 90 ? 7.043 -5.410 -13.686 1.00 78.12 90 PRO A C 1
ATOM 771 O O . PRO A 1 90 ? 7.963 -5.907 -14.339 1.00 78.12 90 PRO A O 1
ATOM 774 N N . GLY A 1 91 ? 5.767 -5.759 -13.874 1.00 84.31 91 GLY A N 1
ATOM 775 C CA . GLY A 1 91 ? 5.340 -6.690 -14.923 1.00 84.31 91 GLY A CA 1
ATOM 776 C C . GLY A 1 91 ? 5.615 -8.160 -14.644 1.00 84.31 91 GLY A C 1
ATOM 777 O O . GLY A 1 91 ? 5.300 -8.998 -15.488 1.00 84.31 91 GLY A O 1
ATOM 778 N N . LEU A 1 92 ? 6.189 -8.501 -13.484 1.00 84.50 92 LEU A N 1
ATOM 779 C CA . LEU A 1 92 ? 6.499 -9.888 -13.145 1.00 84.50 92 LEU A CA 1
ATOM 780 C C . LEU A 1 92 ? 5.238 -10.760 -13.128 1.00 84.50 92 LEU A C 1
ATOM 782 O O . LEU A 1 92 ? 5.278 -11.881 -13.625 1.00 84.50 92 LEU A O 1
ATOM 786 N N . ALA A 1 93 ? 4.120 -10.235 -12.621 1.00 83.44 93 ALA A N 1
ATOM 787 C CA . ALA A 1 93 ? 2.860 -10.966 -12.562 1.00 83.44 93 ALA A CA 1
ATOM 788 C C . ALA A 1 93 ? 2.249 -11.199 -13.950 1.00 83.44 93 ALA A C 1
ATOM 790 O O . ALA A 1 93 ? 1.942 -12.341 -14.290 1.00 83.44 93 ALA A O 1
ATOM 791 N N . SER A 1 94 ? 2.148 -10.166 -14.798 1.00 87.75 94 SER A N 1
ATOM 792 C CA . SER A 1 94 ? 1.687 -10.333 -16.186 1.00 87.75 94 SER A CA 1
ATOM 793 C C . SER A 1 94 ? 2.581 -11.281 -16.967 1.00 87.75 94 SER A C 1
ATOM 795 O O . SER A 1 94 ? 2.079 -12.151 -17.678 1.00 87.75 94 SER A O 1
ATOM 797 N N . ARG A 1 95 ? 3.902 -11.182 -16.788 1.00 88.81 95 ARG A N 1
ATOM 798 C CA . ARG A 1 95 ? 4.852 -12.098 -17.419 1.00 88.81 95 ARG A CA 1
ATOM 799 C C . ARG A 1 95 ? 4.654 -13.532 -16.946 1.00 88.81 95 ARG A C 1
ATOM 801 O O . ARG A 1 95 ? 4.599 -14.435 -17.775 1.00 88.81 95 ARG A O 1
ATOM 808 N N . GLN A 1 96 ? 4.519 -13.749 -15.640 1.00 88.62 96 GLN A N 1
ATOM 809 C CA . GLN A 1 96 ? 4.296 -15.077 -15.076 1.00 88.62 96 GLN A CA 1
ATOM 810 C C . GLN A 1 96 ? 2.970 -15.674 -15.562 1.00 88.62 96 GLN A C 1
ATOM 812 O O . GLN A 1 96 ? 2.935 -16.843 -15.939 1.00 88.62 96 GLN A O 1
ATOM 817 N N . ALA A 1 97 ? 1.905 -14.874 -15.627 1.00 88.12 97 ALA A N 1
ATOM 818 C CA . ALA A 1 97 ? 0.606 -15.305 -16.132 1.00 88.12 97 ALA A CA 1
ATOM 819 C C . ALA A 1 97 ? 0.670 -15.700 -17.619 1.00 88.12 97 ALA A C 1
ATOM 821 O O . ALA A 1 97 ? 0.181 -16.763 -17.988 1.00 88.12 97 ALA A O 1
ATOM 822 N N . ASN A 1 98 ? 1.365 -14.915 -18.449 1.00 90.88 98 ASN A N 1
ATOM 823 C CA . ASN A 1 98 ? 1.586 -15.230 -19.867 1.00 90.88 98 ASN A CA 1
ATOM 824 C C . ASN A 1 98 ? 2.474 -16.467 -20.087 1.00 90.88 98 ASN A C 1
ATOM 826 O O . ASN A 1 98 ? 2.352 -17.148 -21.105 1.00 90.88 98 ASN A O 1
ATOM 830 N N . LEU A 1 99 ? 3.393 -16.761 -19.160 1.00 91.50 99 LEU A N 1
ATOM 831 C CA . LEU A 1 99 ? 4.195 -17.988 -19.203 1.00 91.50 99 LEU A CA 1
ATOM 832 C C . LEU A 1 99 ? 3.351 -19.233 -18.904 1.00 91.50 99 LEU A C 1
ATOM 834 O O . LEU A 1 99 ? 3.609 -20.284 -19.490 1.00 91.50 99 LEU A O 1
ATOM 838 N N . VAL A 1 100 ? 2.368 -19.114 -18.006 1.00 93.50 100 VAL A N 1
ATOM 839 C CA . VAL A 1 100 ? 1.440 -20.197 -17.642 1.00 93.50 100 VAL A CA 1
ATOM 840 C C . VAL A 1 100 ? 0.387 -20.408 -18.732 1.00 93.50 100 VAL A C 1
ATOM 842 O O . VAL A 1 100 ? 0.145 -21.548 -19.124 1.00 93.50 100 VAL A O 1
ATOM 845 N N . ASP A 1 101 ? -0.191 -19.328 -19.260 1.00 92.12 101 ASP A N 1
ATOM 846 C CA . ASP A 1 101 ? -1.140 -19.355 -20.374 1.00 92.12 101 ASP A CA 1
ATOM 847 C C . ASP A 1 101 ? -0.699 -18.402 -21.492 1.00 92.12 101 ASP A C 1
ATOM 849 O O . ASP A 1 101 ? -0.864 -17.182 -21.422 1.00 92.12 101 ASP A O 1
ATOM 853 N N . ARG A 1 102 ? -0.176 -18.987 -22.576 1.00 85.25 102 ARG A N 1
ATOM 854 C CA . ARG A 1 102 ? 0.303 -18.239 -23.748 1.00 85.25 102 ARG A CA 1
ATOM 855 C C . ARG A 1 102 ? -0.806 -17.523 -24.518 1.00 85.25 102 ARG A C 1
ATOM 857 O O . ARG A 1 102 ? -0.493 -16.642 -25.313 1.00 85.25 102 ARG A O 1
ATOM 864 N N . ASN A 1 103 ? -2.070 -17.889 -24.316 1.00 92.62 103 ASN A N 1
ATOM 865 C CA . ASN A 1 103 ? -3.196 -17.235 -24.980 1.00 92.62 103 ASN A CA 1
ATOM 866 C C . ASN A 1 103 ? -3.730 -16.040 -24.180 1.00 92.62 103 ASN A C 1
ATOM 868 O O . ASN A 1 103 ? -4.473 -15.234 -24.739 1.00 92.62 103 ASN A O 1
ATOM 872 N N . LEU A 1 104 ? -3.332 -15.894 -22.908 1.00 89.62 104 LEU A N 1
ATOM 873 C CA . LEU A 1 104 ? -3.798 -14.821 -22.031 1.00 89.62 104 LEU A CA 1
ATOM 874 C C . LEU A 1 104 ? -3.385 -13.432 -22.541 1.00 89.62 104 LEU A C 1
ATOM 876 O O . LEU A 1 104 ? -4.169 -12.491 -22.442 1.00 89.62 104 LEU A O 1
ATOM 880 N N . ASN A 1 105 ? -2.172 -13.310 -23.100 1.00 86.69 105 ASN A N 1
ATOM 881 C CA . ASN A 1 105 ? -1.628 -12.080 -23.695 1.00 86.69 105 ASN A CA 1
ATOM 882 C C . ASN A 1 105 ? -1.829 -10.824 -22.825 1.00 86.69 105 ASN A C 1
ATOM 884 O O . ASN A 1 105 ? -2.154 -9.740 -23.318 1.00 86.69 105 ASN A O 1
ATOM 888 N N . ARG A 1 106 ? -1.628 -10.957 -21.512 1.00 88.31 106 ARG A N 1
ATOM 889 C CA . ARG A 1 106 ? -1.753 -9.855 -20.561 1.00 88.31 106 ARG A CA 1
ATOM 890 C C . ARG A 1 106 ? -0.676 -8.797 -20.850 1.00 88.31 106 ARG A C 1
ATOM 892 O O . ARG A 1 106 ? 0.503 -9.153 -20.927 1.00 88.31 106 ARG A O 1
ATOM 899 N N . PRO A 1 107 ? -1.039 -7.514 -21.020 1.00 86.25 107 PRO A N 1
ATOM 900 C CA . PRO A 1 107 ? -0.064 -6.470 -21.312 1.00 86.25 107 PRO A CA 1
ATOM 901 C C . PRO A 1 107 ? 0.826 -6.204 -20.094 1.00 86.25 107 PRO A C 1
ATOM 903 O O . PRO A 1 107 ? 0.324 -5.942 -19.003 1.00 86.25 107 PRO A O 1
ATOM 906 N N . GLU A 1 108 ? 2.146 -6.222 -20.291 1.00 86.62 108 GLU A N 1
ATOM 907 C CA . GLU A 1 108 ? 3.090 -5.783 -19.261 1.00 86.62 108 GLU A CA 1
ATOM 908 C C . GLU A 1 108 ? 2.961 -4.260 -19.033 1.00 86.62 108 GLU A C 1
ATOM 910 O O . GLU A 1 108 ? 2.738 -3.497 -19.983 1.00 86.62 108 GLU A O 1
ATOM 915 N N . PRO A 1 109 ? 3.083 -3.781 -17.784 1.00 85.75 109 PRO A N 1
ATOM 916 C CA . PRO A 1 109 ? 2.941 -2.371 -17.462 1.00 85.75 109 PRO A CA 1
ATOM 917 C C . PRO A 1 109 ? 4.050 -1.530 -18.102 1.00 85.75 109 PRO A C 1
ATOM 919 O O . PRO A 1 109 ? 5.239 -1.803 -17.964 1.00 85.75 109 PRO A O 1
ATOM 922 N N . THR A 1 110 ? 3.644 -0.453 -18.773 1.00 84.06 110 THR A N 1
ATOM 923 C CA . THR A 1 110 ? 4.547 0.459 -19.496 1.00 84.06 110 THR A CA 1
ATOM 924 C C . THR A 1 110 ? 5.046 1.631 -18.655 1.00 84.06 110 THR A C 1
ATOM 926 O O . THR A 1 110 ? 5.952 2.349 -19.067 1.00 84.06 110 THR A O 1
ATOM 929 N N . ASP A 1 111 ? 4.425 1.865 -17.504 1.00 80.25 111 ASP A N 1
ATOM 930 C CA . ASP A 1 111 ? 4.708 2.986 -16.618 1.00 80.25 111 ASP A CA 1
ATOM 931 C C . ASP A 1 111 ? 4.498 2.577 -15.157 1.00 80.25 111 ASP A C 1
ATOM 933 O O . ASP A 1 111 ? 3.903 1.536 -14.859 1.00 80.25 111 ASP A O 1
ATOM 937 N N . LEU A 1 112 ? 5.014 3.406 -14.246 1.00 68.56 112 LEU A N 1
ATOM 938 C CA . LEU A 1 112 ? 4.947 3.140 -12.814 1.00 68.56 112 LEU A CA 1
ATOM 939 C C . LEU A 1 112 ? 3.497 2.997 -12.339 1.00 68.56 112 LEU A C 1
ATOM 941 O O . LEU A 1 112 ? 3.221 2.079 -11.584 1.00 68.56 112 LEU A O 1
ATOM 945 N N . MET A 1 113 ? 2.559 3.825 -12.808 1.00 70.56 113 MET A N 1
ATOM 946 C CA . MET A 1 113 ? 1.160 3.760 -12.365 1.00 70.56 113 MET A CA 1
ATOM 947 C C . MET A 1 113 ? 0.485 2.448 -12.768 1.00 70.56 113 MET A C 1
ATOM 949 O O . MET A 1 113 ? -0.198 1.829 -11.956 1.00 70.56 113 MET A O 1
ATOM 953 N N . LYS A 1 114 ? 0.710 1.974 -13.994 1.00 77.94 114 LYS A N 1
ATOM 954 C CA . LYS A 1 114 ? 0.211 0.663 -14.431 1.00 77.94 114 LYS A CA 1
ATOM 955 C C . LYS A 1 114 ? 0.850 -0.479 -13.656 1.00 77.94 114 LYS A C 1
ATOM 957 O O . LYS A 1 114 ? 0.153 -1.425 -13.307 1.00 77.94 114 LYS A O 1
ATOM 962 N N . ALA A 1 115 ? 2.146 -0.387 -13.369 1.00 79.25 115 ALA A N 1
ATOM 963 C CA . ALA A 1 115 ? 2.846 -1.398 -12.588 1.00 79.25 115 ALA A CA 1
ATOM 964 C C . ALA A 1 115 ? 2.362 -1.426 -11.129 1.00 79.25 115 ALA A C 1
ATOM 966 O O . ALA A 1 115 ? 2.223 -2.498 -10.546 1.00 79.25 115 ALA A O 1
ATOM 967 N N . LEU A 1 116 ? 2.044 -0.259 -10.561 1.00 70.50 116 LEU A N 1
ATOM 968 C CA . LEU A 1 116 ? 1.415 -0.127 -9.248 1.00 70.50 116 LEU A CA 1
ATOM 969 C C . LEU A 1 116 ? 0.017 -0.758 -9.233 1.00 70.50 116 LEU A C 1
ATOM 971 O O . LEU A 1 116 ? -0.282 -1.529 -8.325 1.00 70.50 116 LEU A O 1
ATOM 975 N N . ASN A 1 117 ? -0.808 -0.489 -10.249 1.00 73.56 117 ASN A N 1
ATOM 976 C CA . ASN A 1 117 ? -2.145 -1.079 -10.372 1.00 73.56 117 ASN A CA 1
ATOM 977 C C . ASN A 1 117 ? -2.095 -2.602 -10.527 1.00 73.56 117 ASN A C 1
ATOM 979 O O . ASN A 1 117 ? -2.875 -3.310 -9.901 1.00 73.56 117 ASN A O 1
ATOM 983 N N . GLU A 1 118 ? -1.173 -3.112 -11.347 1.00 80.38 118 GLU A N 1
ATOM 984 C CA . GLU A 1 118 ? -0.938 -4.549 -11.478 1.00 80.38 118 GLU A CA 1
ATOM 985 C C . GLU A 1 118 ? -0.574 -5.165 -10.125 1.00 80.38 118 GLU A C 1
ATOM 987 O O . GLU A 1 118 ? -1.205 -6.130 -9.711 1.00 80.38 118 GLU A O 1
ATOM 992 N N . CYS A 1 119 ? 0.391 -4.579 -9.415 1.00 72.38 119 CYS A N 1
ATOM 993 C CA . CYS A 1 119 ? 0.820 -5.091 -8.120 1.00 72.38 119 CYS A CA 1
ATOM 994 C C . CYS A 1 119 ? -0.323 -5.091 -7.100 1.00 72.38 119 CYS A C 1
ATOM 996 O O . CYS A 1 119 ? -0.507 -6.083 -6.411 1.00 72.38 119 CYS A O 1
ATOM 998 N N . ASN A 1 120 ? -1.118 -4.016 -7.052 1.00 70.50 120 ASN A N 1
ATOM 999 C CA . ASN A 1 120 ? -2.282 -3.909 -6.172 1.00 70.50 120 ASN A CA 1
ATOM 1000 C C . ASN A 1 120 ? -3.344 -4.989 -6.444 1.00 70.50 120 ASN A C 1
ATOM 1002 O O . ASN A 1 120 ? -4.036 -5.404 -5.523 1.00 70.50 120 ASN A O 1
ATOM 1006 N N . ASN A 1 121 ? -3.483 -5.440 -7.693 1.00 72.19 121 ASN A N 1
ATOM 1007 C CA . ASN A 1 121 ? -4.426 -6.503 -8.047 1.00 72.19 121 ASN A CA 1
ATOM 1008 C C . ASN A 1 121 ? -3.925 -7.899 -7.643 1.00 72.19 121 ASN A C 1
ATOM 1010 O O . ASN A 1 121 ? -4.731 -8.761 -7.309 1.00 72.19 121 ASN A O 1
ATOM 1014 N N . GLU A 1 122 ? -2.616 -8.135 -7.726 1.00 73.25 122 GLU A N 1
ATOM 1015 C CA . GLU A 1 122 ? -2.000 -9.457 -7.515 1.00 73.25 122 GLU A CA 1
ATOM 1016 C C . GLU A 1 122 ? -1.684 -9.728 -6.048 1.00 73.25 122 GLU A C 1
ATOM 1018 O O . GLU A 1 122 ? -1.843 -10.841 -5.555 1.00 73.25 122 GLU A O 1
ATOM 1023 N N . ASP A 1 123 ? -1.250 -8.688 -5.352 1.00 64.69 123 ASP A N 1
ATOM 1024 C CA . ASP A 1 123 ? -1.029 -8.688 -3.923 1.00 64.69 123 ASP A CA 1
ATOM 1025 C C . ASP A 1 123 ? -1.670 -7.399 -3.406 1.00 64.69 123 ASP A C 1
ATOM 1027 O O . ASP A 1 123 ? -1.079 -6.331 -3.541 1.00 64.69 123 ASP A O 1
ATOM 1031 N N . PRO A 1 124 ? -2.888 -7.430 -2.842 1.00 57.19 124 PRO A N 1
ATOM 1032 C CA . PRO A 1 124 ? -3.560 -6.244 -2.301 1.00 57.19 124 PRO A CA 1
ATOM 1033 C C . PRO A 1 124 ? -2.872 -5.644 -1.064 1.00 57.19 124 PRO A C 1
ATOM 1035 O O . PRO A 1 124 ? -3.530 -4.947 -0.296 1.00 57.19 124 PRO A O 1
ATOM 1038 N N . TRP A 1 125 ? -1.585 -5.952 -0.863 1.00 48.00 125 TRP A N 1
ATOM 1039 C CA . TRP A 1 125 ? -0.679 -5.904 0.289 1.00 48.00 125 TRP A CA 1
ATOM 1040 C C . TRP A 1 125 ? -0.930 -4.848 1.380 1.00 48.00 125 TRP A C 1
ATOM 1042 O O . TRP A 1 125 ? -0.517 -5.058 2.517 1.00 48.00 125 TRP A O 1
ATOM 1052 N N . CYS A 1 126 ? -1.635 -3.752 1.110 1.00 49.75 126 CYS A N 1
ATOM 1053 C CA . CYS A 1 126 ? -2.037 -2.797 2.138 1.00 49.75 126 CYS A CA 1
ATOM 1054 C C . CYS A 1 126 ? -3.376 -3.097 2.810 1.00 49.75 126 CYS A C 1
ATOM 1056 O O . CYS A 1 126 ? -3.571 -2.653 3.930 1.00 49.75 126 CYS A O 1
ATOM 1058 N N . ASN A 1 127 ? -4.277 -3.847 2.177 1.00 52.91 127 ASN A N 1
ATOM 1059 C CA . ASN A 1 127 ? -5.583 -4.168 2.729 1.00 52.91 127 ASN A CA 1
ATOM 1060 C C . ASN A 1 127 ? -6.130 -5.440 2.062 1.00 52.91 127 ASN A C 1
ATOM 1062 O O . ASN A 1 127 ? -6.950 -5.362 1.148 1.00 52.91 127 ASN A O 1
ATOM 1066 N N . HIS A 1 128 ? -5.743 -6.617 2.565 1.00 55.75 128 HIS A N 1
ATOM 1067 C CA . HIS A 1 128 ? -6.213 -7.932 2.080 1.00 55.75 128 HIS A CA 1
ATOM 1068 C C . HIS A 1 128 ? -7.751 -8.062 2.013 1.00 55.75 128 HIS A C 1
ATOM 1070 O O . HIS A 1 128 ? -8.279 -8.984 1.398 1.00 55.75 128 HIS A O 1
ATOM 1076 N N . TYR A 1 129 ? -8.459 -7.125 2.650 1.00 56.88 129 TYR A N 1
ATOM 1077 C CA . TYR A 1 129 ? -9.905 -7.048 2.729 1.00 56.88 129 TYR A CA 1
ATOM 1078 C C . TYR A 1 129 ? -10.468 -5.648 2.406 1.00 56.88 129 TYR A C 1
ATOM 1080 O O . TYR A 1 129 ? -11.580 -5.357 2.824 1.00 56.88 129 TYR A O 1
ATOM 1088 N N . ARG A 1 130 ? -9.749 -4.747 1.708 1.00 60.78 130 ARG A N 1
ATOM 1089 C CA . ARG A 1 130 ? -10.306 -3.418 1.328 1.00 60.78 130 ARG A CA 1
ATOM 1090 C C . ARG A 1 130 ? -11.448 -3.546 0.338 1.00 60.78 130 ARG A C 1
ATOM 1092 O O . ARG A 1 130 ? -12.504 -2.966 0.553 1.00 60.78 130 ARG A O 1
ATOM 1099 N N . ASP A 1 131 ? -11.237 -4.335 -0.707 1.00 61.47 131 ASP A N 1
ATOM 1100 C CA . ASP A 1 131 ? -12.253 -4.589 -1.736 1.00 61.47 131 ASP A CA 1
ATOM 1101 C C . ASP A 1 131 ? -13.161 -5.772 -1.360 1.00 61.47 131 ASP A C 1
ATOM 1103 O O . ASP A 1 131 ? -14.202 -6.030 -1.965 1.00 61.47 131 ASP A O 1
ATOM 1107 N N . THR A 1 132 ? -12.760 -6.492 -0.315 1.00 67.94 132 THR A N 1
ATOM 1108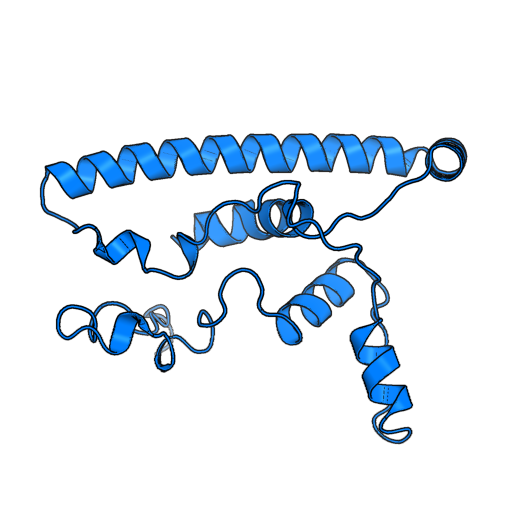 C CA . THR A 1 132 ? -13.360 -7.726 0.187 1.00 67.94 132 THR A CA 1
ATOM 1109 C C . THR A 1 132 ? -13.599 -7.684 1.707 1.00 67.94 132 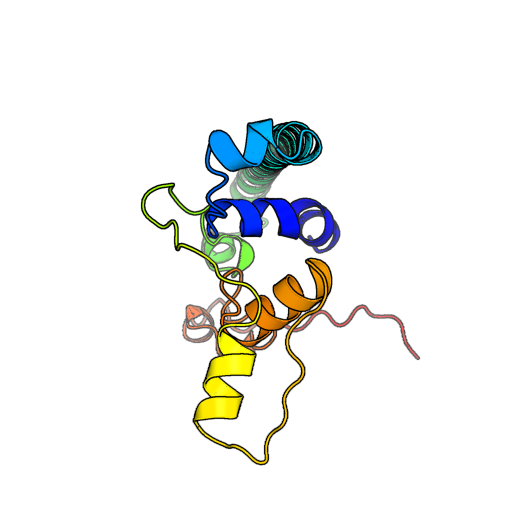THR A C 1
ATOM 1111 O O . THR A 1 132 ? -13.324 -8.675 2.394 1.00 67.94 132 THR A O 1
ATOM 1114 N N . PRO A 1 133 ? -14.145 -6.592 2.286 1.00 66.69 133 PRO A N 1
ATOM 1115 C CA . PRO A 1 133 ? -14.244 -6.430 3.741 1.00 66.69 133 PRO A CA 1
ATOM 1116 C C . PRO A 1 133 ? -15.121 -7.494 4.390 1.00 66.69 133 PRO A C 1
ATOM 1118 O O . PRO A 1 133 ? -14.922 -7.843 5.553 1.00 66.69 133 PRO A O 1
ATOM 1121 N N . GLN A 1 134 ? -16.050 -8.078 3.629 1.00 69.31 134 GLN A N 1
ATOM 1122 C CA . GLN A 1 134 ? -16.889 -9.199 4.044 1.00 69.31 134 GLN A CA 1
ATOM 1123 C C . GLN A 1 134 ? -16.109 -10.473 4.401 1.00 69.31 134 GLN A C 1
ATOM 1125 O O . GLN A 1 134 ? -16.646 -11.311 5.121 1.00 69.31 134 GLN A O 1
ATOM 1130 N N . TYR A 1 135 ? -14.866 -10.612 3.940 1.00 72.06 135 TYR A N 1
ATOM 1131 C CA . TYR A 1 135 ? -14.016 -11.763 4.240 1.00 72.06 135 TYR A CA 1
ATOM 1132 C C . TYR A 1 135 ? -13.017 -11.489 5.377 1.00 72.06 135 TYR A C 1
ATOM 1134 O O . TYR A 1 135 ? -12.282 -12.394 5.767 1.00 72.06 135 TYR A O 1
ATOM 1142 N N . HIS A 1 136 ? -12.998 -10.275 5.944 1.00 69.62 136 HIS A N 1
ATOM 1143 C CA . HIS A 1 136 ? -12.050 -9.909 6.997 1.00 69.62 136 HIS A CA 1
ATOM 1144 C C . HIS A 1 136 ? -12.226 -10.792 8.253 1.00 69.62 136 HIS A C 1
ATOM 1146 O O . HIS A 1 136 ? -13.342 -10.865 8.776 1.00 69.62 136 HIS A O 1
ATOM 1152 N N . PRO A 1 137 ? -11.160 -11.398 8.824 1.00 68.81 137 PRO A N 1
ATOM 1153 C CA . PRO A 1 137 ? -11.253 -12.303 9.973 1.00 68.81 137 PRO A CA 1
ATOM 1154 C C . PRO A 1 137 ? -11.917 -11.670 11.196 1.00 68.81 137 PRO A C 1
ATOM 1156 O O . PRO A 1 137 ? -12.603 -12.354 11.953 1.00 68.81 137 PRO A O 1
ATOM 1159 N N . ALA A 1 138 ? -11.773 -10.352 11.373 1.00 69.12 138 ALA A N 1
ATOM 1160 C CA . ALA A 1 138 ? -12.424 -9.632 12.466 1.00 69.12 138 ALA A CA 1
ATOM 1161 C C . ALA A 1 138 ? -13.961 -9.611 12.361 1.00 69.12 138 ALA A C 1
ATOM 1163 O O . ALA A 1 138 ? -14.619 -9.359 13.366 1.00 69.12 138 ALA A O 1
ATOM 1164 N N . ARG A 1 139 ? -14.564 -9.941 11.207 1.00 70.50 139 ARG A N 1
ATOM 1165 C CA . ARG A 1 139 ? -16.022 -10.148 11.111 1.00 70.50 139 ARG A CA 1
ATOM 1166 C C . ARG A 1 139 ? -16.512 -11.353 11.906 1.00 70.50 139 ARG A C 1
ATOM 1168 O O . ARG A 1 139 ? -17.681 -11.378 12.274 1.00 70.50 139 ARG A O 1
ATOM 1175 N N . ASN A 1 140 ? -15.632 -12.303 12.221 1.00 72.50 140 ASN A N 1
ATOM 1176 C CA . ASN A 1 140 ? -15.958 -13.422 13.108 1.00 72.50 140 ASN A CA 1
ATOM 1177 C C . ASN A 1 140 ? -16.055 -12.993 14.583 1.00 72.50 140 ASN A C 1
ATOM 1179 O O . ASN A 1 140 ? -16.463 -13.781 15.433 1.00 72.50 140 ASN A O 1
ATOM 1183 N N . ILE A 1 141 ? -15.695 -11.747 14.910 1.00 73.06 141 ILE A N 1
ATOM 1184 C CA . ILE A 1 141 ? -15.833 -11.187 16.252 1.00 73.06 141 ILE A CA 1
ATOM 1185 C C . ILE A 1 141 ? -17.209 -10.523 16.353 1.00 73.06 141 ILE A C 1
ATOM 1187 O O . ILE A 1 141 ? -17.458 -9.506 15.710 1.00 73.06 141 ILE A O 1
ATOM 1191 N N . ALA A 1 142 ? -18.086 -11.060 17.207 1.00 72.88 142 ALA A N 1
ATOM 1192 C CA . ALA A 1 142 ? -19.512 -10.710 17.285 1.00 72.88 142 ALA A CA 1
ATOM 1193 C C . ALA A 1 142 ? -19.834 -9.213 17.478 1.00 72.88 142 ALA A C 1
ATOM 1195 O O . ALA A 1 142 ? -20.902 -8.765 17.073 1.00 72.88 142 ALA A O 1
ATOM 1196 N N . ARG A 1 143 ? -18.924 -8.421 18.059 1.00 74.56 143 ARG A N 1
ATOM 1197 C CA . ARG A 1 143 ? -19.110 -6.969 18.258 1.00 74.56 143 ARG A CA 1
ATOM 1198 C C . ARG A 1 143 ? -18.773 -6.102 17.030 1.00 74.56 143 ARG A C 1
ATOM 1200 O O . ARG A 1 143 ? -19.078 -4.915 17.029 1.00 74.56 143 ARG A O 1
ATOM 1207 N N . LEU A 1 144 ? -18.137 -6.672 16.003 1.00 68.12 144 LEU A N 1
ATOM 1208 C CA . LEU A 1 144 ? -17.642 -5.991 14.794 1.00 68.12 144 LEU A CA 1
ATOM 1209 C C . LEU A 1 144 ? -18.396 -6.208 13.461 1.00 68.12 144 LEU A C 1
ATOM 1211 O O . LEU A 1 144 ? -18.002 -5.555 12.491 1.00 68.12 144 LEU A O 1
ATOM 1215 N N . PRO A 1 145 ? -19.458 -7.038 13.325 1.00 63.84 145 PRO A N 1
ATOM 1216 C CA . PRO A 1 145 ? -20.099 -7.299 12.029 1.00 63.84 145 PRO A CA 1
ATOM 1217 C C . PRO A 1 145 ? -20.589 -6.038 11.314 1.00 63.84 145 PRO A C 1
ATOM 1219 O O . PRO A 1 145 ? -20.650 -6.008 10.084 1.00 63.84 145 PRO A O 1
ATOM 1222 N N . ALA A 1 146 ? -20.920 -5.008 12.098 1.00 65.81 146 ALA A N 1
ATOM 1223 C CA . ALA A 1 146 ? -21.480 -3.751 11.637 1.00 65.81 146 ALA A CA 1
ATOM 1224 C C . ALA A 1 146 ? -20.448 -2.632 11.381 1.00 65.81 146 ALA A C 1
ATOM 1226 O O . ALA A 1 146 ? -20.830 -1.524 11.018 1.00 65.81 146 ALA A O 1
ATOM 1227 N N . LYS A 1 147 ? -19.147 -2.881 11.585 1.00 64.50 147 LYS A N 1
ATOM 1228 C CA . LYS A 1 147 ? -18.104 -1.850 11.420 1.00 64.50 147 LYS A CA 1
ATOM 1229 C C . LYS A 1 147 ? -17.470 -1.824 10.029 1.00 64.50 147 LYS A C 1
ATOM 1231 O O . LYS A 1 147 ? -17.006 -0.779 9.599 1.00 64.50 147 LYS A O 1
ATOM 1236 N N . PHE A 1 148 ? -17.507 -2.942 9.305 1.00 61.78 148 PHE A N 1
ATOM 1237 C CA . PHE A 1 148 ? -16.839 -3.114 8.007 1.00 61.78 148 PHE A CA 1
ATOM 1238 C C . PHE A 1 148 ? -17.786 -2.976 6.802 1.00 61.78 148 PHE A C 1
ATOM 1240 O O . PHE A 1 148 ? -17.635 -3.687 5.808 1.00 61.78 148 PHE A O 1
ATOM 1247 N N . PHE A 1 149 ? -18.832 -2.152 6.895 1.00 58.22 149 PHE A N 1
ATOM 1248 C CA . PHE A 1 149 ? -19.730 -1.955 5.757 1.00 58.22 149 PHE A CA 1
ATOM 1249 C C . PHE A 1 149 ? -19.052 -1.130 4.664 1.00 58.22 149 PHE A C 1
ATOM 1251 O O . PHE A 1 149 ? -18.390 -0.135 4.948 1.00 58.22 149 PHE A O 1
ATOM 1258 N N . ASN A 1 150 ? -19.282 -1.519 3.409 1.00 50.47 150 ASN A N 1
ATOM 1259 C CA . ASN A 1 150 ? -18.931 -0.714 2.247 1.00 50.47 150 ASN A CA 1
ATOM 1260 C C . ASN A 1 150 ? -19.690 0.615 2.323 1.00 50.47 150 ASN A C 1
ATOM 1262 O O . ASN A 1 150 ? -20.850 0.692 1.916 1.00 50.47 150 ASN A O 1
ATOM 1266 N N . LEU A 1 151 ? -19.042 1.665 2.826 1.00 46.69 151 LEU A N 1
ATOM 1267 C CA . LEU A 1 151 ? -19.469 3.039 2.598 1.00 46.69 151 LEU A CA 1
ATOM 1268 C C . LEU A 1 151 ? -19.240 3.341 1.112 1.00 46.69 151 LEU A C 1
ATOM 1270 O O . LEU A 1 151 ? -18.277 4.005 0.738 1.00 46.69 151 LEU A O 1
ATOM 1274 N N . ARG A 1 152 ? -20.122 2.844 0.237 1.00 40.16 152 ARG A N 1
ATOM 1275 C CA . ARG A 1 152 ? -20.349 3.546 -1.025 1.00 40.16 152 ARG A CA 1
ATOM 1276 C C . ARG A 1 152 ? -20.841 4.926 -0.622 1.00 40.16 152 ARG A C 1
ATOM 1278 O O . ARG A 1 152 ? -21.824 5.028 0.113 1.00 40.16 152 ARG A O 1
ATOM 1285 N N . ALA A 1 153 ? -20.093 5.953 -1.016 1.00 40.56 153 ALA A N 1
ATOM 1286 C CA . ALA A 1 153 ? -20.485 7.333 -0.809 1.00 40.56 153 ALA A CA 1
ATOM 1287 C C . ALA A 1 153 ? -21.948 7.481 -1.239 1.00 40.56 153 ALA A C 1
ATOM 1289 O O . ALA A 1 153 ? -22.325 7.095 -2.344 1.00 40.56 153 ALA A O 1
ATOM 1290 N N . VAL A 1 154 ? -22.781 7.960 -0.319 1.00 37.81 154 VAL A N 1
ATOM 1291 C CA . VAL A 1 154 ? -24.155 8.345 -0.620 1.00 37.81 154 VAL A CA 1
ATOM 1292 C C . VAL A 1 154 ? -24.060 9.507 -1.600 1.00 37.81 154 VAL A C 1
ATOM 1294 O O . VAL A 1 154 ? -23.716 10.621 -1.217 1.00 37.81 154 VAL A O 1
ATOM 1297 N N . GLY A 1 155 ? -24.278 9.208 -2.871 1.00 44.59 155 GLY A N 1
ATOM 1298 C CA . GLY A 1 155 ? -24.155 10.159 -3.960 1.00 44.59 155 GLY A CA 1
ATOM 1299 C C . GLY A 1 155 ? -24.140 9.410 -5.275 1.00 44.59 155 GLY A C 1
ATOM 1300 O O . GLY A 1 155 ? -23.078 9.264 -5.853 1.00 44.59 155 GLY A O 1
ATOM 1301 N N . ASP A 1 156 ? -25.293 8.846 -5.631 1.00 38.78 156 ASP A N 1
ATOM 1302 C CA . ASP A 1 156 ? -25.776 8.670 -7.005 1.00 38.78 156 ASP A CA 1
ATOM 1303 C C . ASP A 1 156 ? -27.213 8.125 -6.902 1.00 38.78 156 ASP A C 1
ATOM 1305 O O . ASP A 1 156 ? -27.450 6.923 -6.743 1.00 38.78 156 ASP A O 1
ATOM 1309 N N . GLN A 1 157 ? -28.168 9.057 -6.898 1.00 34.03 157 GLN A N 1
ATOM 1310 C CA . GLN A 1 157 ? -29.564 8.841 -7.281 1.00 34.03 157 GLN A CA 1
ATOM 1311 C C . GLN A 1 157 ? -29.844 9.706 -8.503 1.00 34.03 157 GLN A C 1
ATOM 1313 O O . GLN A 1 157 ? -29.393 10.874 -8.489 1.00 34.03 157 GLN A O 1
#

Organism: Phytophthora sojae (strain P6497) (NCBI:txid1094619)

Foldseek 3Di:
DVVLCVLQVVLLVCQQEDADQDPVNCVVPVVVVVVVVVSVVSVVVNVVVVVVVVVVVVVCCVVVVDHPCVCLALQVPDSDDSVNHDHDDFQPVVVVVCVVPVVVPRDTDPDPVSSVVVCCVVCVPSGPCPVPVVPRPCCVPVVCVPPSDPCPDPDDD

pLDDT: mean 73.71, std 13.26, range [34.03, 93.5]

Secondary structure (DSSP, 8-state):
-HHHHHHHHHHHHHHHEE----HHHHHH-THHHHHHHHHHHHHHHHHHHHHHHHHHHHHHHHTTSS-GGGGGSGGGS----GGG-EE--TTHHHHHHHHH-TT--PPPPSSHHHHHHHHHHH--TT-TTSS-GGG-GGGGSTT-TTTS-----S---

Sequence (157 aa):
YGIFEDTNIMSYWESTHHFPIPDAMAKKYPWLIVFQKERSNRRSHAGRAWKQFLELLITVMREGWCDLDILLDPHFLHFPKRAESVTWYPGLASRQANLVDRNLNRPEPTDLMKALNECNNEDPWCNHYRDTPQYHPARNIARLPAKFFNLRAVGDQ